Protein AF-A0A9E0N9S5-F1 (afdb_monomer_lite)

pLDDT: mean 80.55, std 23.51, range [36.44, 98.88]

Secondary structure (DSSP, 8-state):
---------------------------------------S-----TTS-S-SS--S-TTPPPPHHHHHHHHHHTT--SSTTHHHHHHHHHHHHHTT-TT-EE-TT-SSS-EETTTT--TTT-TTS-HHHHTSHHHHHHHHHHHTTTTT--TT-HHHHTTTTGGGHHHHHHHHHHHH--

Sequence (178 aa):
MPKPDLRLATLLLLAATAACAAEGDDDDTPWTDDDNLVSDDEVASDAELDGMLSDGKADSALGYQAVAQLAHDAGIPCTGERIALATAVAKAESGFRPRITNTAGNAHGIDRGLWQINSYWHPEVSATCALSASCNARAAARISRQGRRWREWWTWKNNKHVPFMSRARAAQAAVCGG

Radius of gyration: 25.83 Å; chains: 1; bounding box: 69×76×57 Å

Structure (mmCIF, N/CA/C/O backbone):
data_AF-A0A9E0N9S5-F1
#
_entry.id   AF-A0A9E0N9S5-F1
#
loop_
_atom_site.group_PDB
_atom_site.id
_atom_site.type_symbol
_atom_site.label_atom_id
_atom_site.label_alt_id
_atom_site.label_comp_id
_atom_site.label_asym_id
_atom_site.label_entity_id
_atom_site.label_seq_id
_atom_site.pdbx_PDB_ins_code
_atom_site.Cartn_x
_atom_site.Cartn_y
_atom_site.Cartn_z
_atom_site.occupancy
_atom_site.B_iso_or_equiv
_atom_site.auth_seq_id
_atom_site.auth_comp_id
_atom_site.auth_asym_id
_atom_site.auth_atom_id
_atom_site.pdbx_PDB_model_num
ATOM 1 N N . MET A 1 1 ? -32.533 -43.086 41.877 1.00 44.69 1 MET A N 1
ATOM 2 C CA . MET A 1 1 ? -33.052 -41.836 42.481 1.00 44.69 1 MET A CA 1
ATOM 3 C C . MET A 1 1 ? -33.859 -41.070 41.427 1.00 44.69 1 MET A C 1
ATOM 5 O O . MET A 1 1 ? -33.585 -41.278 40.251 1.00 44.69 1 MET A O 1
ATOM 9 N N . PRO A 1 2 ? -34.898 -40.313 41.821 1.00 40.69 2 PRO A N 1
ATOM 10 C CA . PRO A 1 2 ? -36.031 -39.901 40.977 1.00 40.69 2 PRO A CA 1
ATOM 11 C C . PRO A 1 2 ? -35.884 -38.526 40.268 1.00 40.69 2 PRO A C 1
ATOM 13 O O . PRO A 1 2 ? -35.082 -37.711 40.705 1.00 40.69 2 PRO A O 1
ATOM 16 N N . LYS A 1 3 ? -36.689 -38.368 39.188 1.00 40.81 3 LYS A N 1
ATOM 17 C CA . LYS A 1 3 ? -37.308 -37.224 38.423 1.00 40.81 3 LYS A CA 1
ATOM 18 C C . LYS A 1 3 ? -37.149 -35.759 38.922 1.00 40.81 3 LYS A C 1
ATOM 20 O O . LYS A 1 3 ? -36.915 -35.620 40.118 1.00 40.81 3 LYS A O 1
ATOM 25 N N . PRO A 1 4 ? -37.375 -34.667 38.117 1.00 55.31 4 PRO A N 1
ATOM 26 C CA . PRO A 1 4 ? -38.471 -34.420 37.120 1.00 55.31 4 PRO A CA 1
ATOM 27 C C . PRO A 1 4 ? -38.048 -33.744 35.780 1.00 55.31 4 PRO A C 1
ATOM 29 O O . PRO A 1 4 ? -36.944 -33.228 35.670 1.00 55.31 4 PRO A O 1
ATOM 32 N N . ASP A 1 5 ? -38.742 -33.935 34.648 1.00 50.84 5 ASP A N 1
ATOM 33 C CA . ASP A 1 5 ? -40.020 -33.390 34.102 1.00 50.84 5 ASP A CA 1
ATOM 34 C C . ASP A 1 5 ? -39.999 -31.955 33.516 1.00 50.84 5 ASP A C 1
ATOM 36 O O . ASP A 1 5 ? -39.643 -30.989 34.182 1.00 50.84 5 ASP A O 1
ATOM 40 N N . LEU A 1 6 ? -40.467 -31.900 32.253 1.00 48.28 6 LEU A N 1
ATOM 41 C CA . LEU A 1 6 ? -41.203 -30.858 31.509 1.00 48.28 6 LEU A CA 1
ATOM 42 C C . LEU A 1 6 ? -40.959 -29.380 31.849 1.00 48.28 6 LEU A C 1
ATOM 44 O O . LEU A 1 6 ? -41.344 -28.959 32.932 1.00 48.28 6 LEU A O 1
ATOM 48 N N . ARG A 1 7 ? -40.663 -28.561 30.818 1.00 54.53 7 ARG A N 1
ATOM 49 C CA . ARG A 1 7 ? -41.550 -27.440 30.424 1.00 54.53 7 ARG A CA 1
ATOM 50 C C . ARG A 1 7 ? -41.536 -27.157 28.919 1.00 54.53 7 ARG A C 1
ATOM 52 O O . ARG A 1 7 ? -40.514 -26.866 28.311 1.00 54.53 7 ARG A O 1
ATOM 59 N N . LEU A 1 8 ? -42.748 -27.231 28.386 1.00 43.38 8 LEU A N 1
ATOM 60 C CA . LEU A 1 8 ? -43.254 -26.687 27.136 1.00 43.38 8 LEU A CA 1
ATOM 61 C C . LEU A 1 8 ? -43.084 -25.154 27.129 1.00 43.38 8 LEU A C 1
ATOM 63 O O . LEU A 1 8 ? -43.439 -24.506 28.113 1.00 43.38 8 LEU A O 1
ATOM 67 N N . ALA A 1 9 ? -42.619 -24.574 26.025 1.00 50.19 9 ALA A N 1
ATOM 68 C CA . ALA A 1 9 ? -42.804 -23.153 25.734 1.00 50.19 9 ALA A CA 1
ATOM 69 C C . ALA A 1 9 ? -43.236 -23.010 24.272 1.00 50.19 9 ALA A C 1
ATOM 71 O O . ALA A 1 9 ? -42.426 -22.909 23.356 1.00 50.19 9 ALA A O 1
ATOM 72 N N . THR A 1 10 ? -44.549 -23.063 24.076 1.00 43.31 10 THR A N 1
ATOM 73 C CA . THR A 1 10 ? -45.226 -22.570 22.880 1.00 43.31 10 THR A CA 1
ATOM 74 C C . THR A 1 10 ? -45.137 -21.048 22.884 1.00 43.31 10 THR A C 1
ATOM 76 O O . THR A 1 10 ? -45.564 -20.428 23.858 1.00 43.31 10 THR A O 1
ATOM 79 N N . LEU A 1 11 ? -44.673 -20.432 21.797 1.00 47.22 11 LEU A N 1
ATOM 80 C CA . LEU A 1 11 ? -45.095 -19.073 21.472 1.00 47.22 11 LEU A CA 1
ATOM 81 C C . LEU A 1 11 ? -45.351 -18.925 19.974 1.00 47.22 11 LEU A C 1
ATOM 83 O O . LEU A 1 11 ? -44.562 -19.325 19.122 1.00 47.22 11 LEU A O 1
ATOM 87 N N . LEU A 1 12 ? -46.560 -18.429 19.743 1.00 42.12 12 LEU A N 1
ATOM 88 C CA . LEU A 1 12 ? -47.305 -18.268 18.511 1.00 42.12 12 LEU A CA 1
ATOM 89 C C . LEU A 1 12 ? -46.716 -17.188 17.590 1.00 42.12 12 LEU A C 1
ATOM 91 O O . LEU A 1 12 ? -46.244 -16.160 18.062 1.00 42.12 12 LEU A O 1
ATOM 95 N N . LEU A 1 13 ? -46.884 -17.446 16.289 1.00 41.78 13 LEU A N 1
ATOM 96 C CA . LEU A 1 13 ? -47.295 -16.543 15.202 1.00 41.78 13 LEU A CA 1
ATOM 97 C C . LEU A 1 13 ? -47.002 -15.034 15.323 1.00 41.78 13 LEU A C 1
ATOM 99 O O . LEU A 1 13 ? -47.598 -14.352 16.148 1.00 41.78 13 LEU A O 1
ATOM 103 N N . LEU A 1 14 ? -46.383 -14.488 14.271 1.00 46.38 14 LEU A N 1
ATOM 104 C CA . LEU A 1 14 ? -47.044 -13.436 13.492 1.00 46.38 14 LEU A CA 1
ATOM 105 C C . LEU A 1 14 ? -46.703 -13.557 12.003 1.00 46.38 14 LEU A C 1
ATOM 107 O O . LEU A 1 14 ? -45.551 -13.714 11.608 1.00 46.38 14 LEU A O 1
ATOM 111 N N . ALA A 1 15 ? -47.773 -13.568 11.211 1.00 51.69 15 ALA A N 1
ATOM 112 C CA . ALA A 1 15 ? -47.793 -13.706 9.769 1.00 51.69 15 ALA A CA 1
ATOM 113 C C . ALA A 1 15 ? -47.479 -12.378 9.066 1.00 51.69 15 ALA A C 1
ATOM 115 O O . ALA A 1 15 ? -47.666 -11.296 9.618 1.00 51.69 15 ALA A O 1
ATOM 116 N N . ALA A 1 16 ? -47.027 -12.514 7.823 1.00 49.16 16 ALA A N 1
ATOM 117 C CA . ALA A 1 16 ? -46.742 -11.447 6.882 1.00 49.16 16 ALA A CA 1
ATOM 118 C C . ALA A 1 16 ? -47.982 -10.619 6.507 1.00 49.16 16 ALA A C 1
ATOM 120 O O . ALA A 1 16 ? -49.074 -11.160 6.336 1.00 49.16 16 ALA A O 1
ATOM 121 N N . THR A 1 17 ? -47.759 -9.336 6.229 1.00 56.97 17 THR A N 1
ATOM 122 C CA . THR A 1 17 ? -48.614 -8.534 5.349 1.00 56.97 17 THR A CA 1
ATOM 123 C C . THR A 1 17 ? -47.743 -7.826 4.319 1.00 56.97 17 THR A C 1
ATOM 125 O O . THR A 1 17 ? -46.884 -7.020 4.669 1.00 56.97 17 THR A O 1
ATOM 128 N N . ALA A 1 18 ? -47.976 -8.153 3.051 1.00 53.16 18 ALA A N 1
ATOM 129 C CA . ALA A 1 18 ? -47.578 -7.369 1.892 1.00 53.16 18 ALA A CA 1
ATOM 130 C C . ALA A 1 1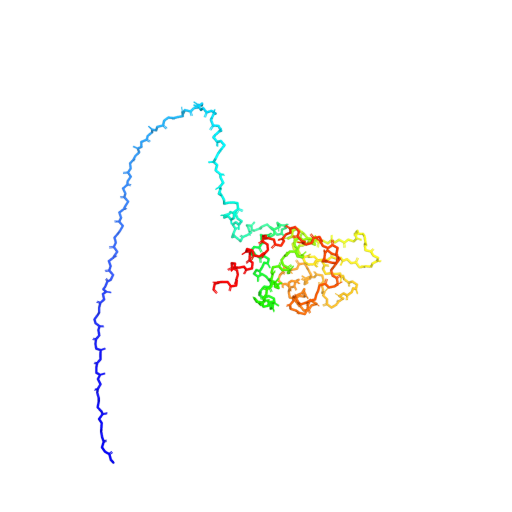8 ? -48.698 -6.374 1.561 1.00 53.16 18 ALA A C 1
ATOM 132 O O . ALA A 1 18 ? -49.863 -6.754 1.653 1.00 53.16 18 ALA A O 1
ATOM 133 N N . ALA A 1 19 ? -48.357 -5.162 1.122 1.00 51.06 19 ALA A N 1
ATOM 134 C CA . ALA A 1 19 ? -49.130 -4.410 0.132 1.00 51.06 19 ALA A CA 1
ATOM 135 C C . ALA A 1 19 ? -48.352 -3.166 -0.314 1.00 51.06 19 ALA A C 1
ATOM 137 O O . ALA A 1 19 ? -47.864 -2.389 0.503 1.00 51.06 19 ALA A O 1
ATOM 138 N N . CYS A 1 20 ? -48.254 -3.019 -1.630 1.00 41.34 20 CYS A N 1
ATOM 139 C CA . CYS A 1 20 ? -47.811 -1.837 -2.349 1.00 41.34 20 CYS A CA 1
ATOM 140 C C . CYS A 1 20 ? -48.853 -0.713 -2.255 1.00 41.34 20 CYS A C 1
ATOM 142 O O . CYS A 1 20 ? -50.050 -0.994 -2.273 1.00 41.34 20 CYS A O 1
ATOM 144 N N . ALA A 1 21 ? -48.400 0.537 -2.313 1.00 51.09 21 ALA A N 1
ATOM 145 C CA . ALA A 1 21 ? -49.157 1.627 -2.915 1.00 51.09 21 ALA A CA 1
ATOM 146 C C . ALA A 1 21 ? -48.165 2.608 -3.548 1.00 51.09 21 ALA A C 1
ATOM 148 O O . ALA A 1 21 ? -47.299 3.158 -2.874 1.00 51.09 21 ALA A O 1
ATOM 149 N N . ALA A 1 22 ? -48.265 2.724 -4.869 1.00 50.50 22 ALA A N 1
ATOM 150 C CA . ALA A 1 22 ? -47.775 3.849 -5.635 1.00 50.50 22 ALA A CA 1
ATOM 151 C C . ALA A 1 22 ? -48.935 4.842 -5.743 1.00 50.50 22 ALA A C 1
ATOM 153 O O . ALA A 1 22 ? -50.061 4.429 -6.023 1.00 50.50 22 ALA A O 1
ATOM 154 N N . GLU A 1 23 ? -48.644 6.120 -5.565 1.00 60.22 23 GLU A N 1
ATOM 155 C CA . GLU A 1 23 ? -49.498 7.221 -5.984 1.00 60.22 23 GLU A CA 1
ATOM 156 C C . GLU A 1 23 ? -48.603 8.236 -6.696 1.00 60.22 23 GLU A C 1
ATOM 158 O O . GLU A 1 23 ? -47.540 8.607 -6.195 1.00 60.22 23 GLU A O 1
ATOM 163 N N . GLY A 1 24 ? -48.974 8.540 -7.938 1.00 45.34 24 GLY A N 1
ATOM 164 C CA . GLY A 1 24 ? -48.424 9.656 -8.690 1.00 45.34 24 GLY A CA 1
ATOM 165 C C . GLY A 1 24 ? -49.143 10.942 -8.304 1.00 45.34 24 GLY A C 1
ATOM 166 O O . GLY A 1 24 ? -50.163 10.907 -7.626 1.00 45.34 24 GLY A O 1
ATOM 167 N N . ASP A 1 25 ? -48.587 12.071 -8.708 1.00 46.50 25 ASP A N 1
ATOM 168 C CA . ASP A 1 25 ? -49.174 12.928 -9.738 1.00 46.50 25 ASP A CA 1
ATOM 169 C C . ASP A 1 25 ? -48.333 14.206 -9.845 1.00 46.50 25 ASP A C 1
ATOM 171 O O . ASP A 1 25 ? -47.705 14.667 -8.889 1.00 46.50 25 ASP A O 1
ATOM 175 N N . ASP A 1 26 ? -48.268 14.680 -11.079 1.00 52.41 26 ASP A N 1
ATOM 176 C CA . ASP A 1 26 ? -47.445 15.751 -11.617 1.00 52.41 26 ASP A CA 1
ATOM 177 C C . ASP A 1 26 ? -47.709 17.126 -10.975 1.00 52.41 26 ASP A C 1
ATOM 179 O O . ASP A 1 26 ? -48.861 17.508 -10.782 1.00 52.41 26 ASP A O 1
ATOM 183 N N . ASP A 1 27 ? -46.654 17.923 -10.754 1.00 49.22 27 ASP A N 1
ATOM 184 C CA . ASP A 1 27 ? -46.788 19.386 -10.710 1.00 49.22 27 ASP A CA 1
ATOM 185 C C . ASP A 1 27 ? -45.517 20.073 -11.254 1.00 49.22 27 ASP A C 1
ATOM 187 O O . ASP A 1 27 ? -44.448 20.090 -10.635 1.00 49.22 27 ASP A O 1
ATOM 191 N N . ASP A 1 28 ? -45.653 20.589 -12.478 1.00 52.19 28 ASP A N 1
ATOM 192 C CA . ASP A 1 28 ? -44.747 21.513 -13.155 1.00 52.19 28 ASP A CA 1
ATOM 193 C C . ASP A 1 28 ? -44.529 22.770 -12.303 1.00 52.19 28 ASP A C 1
ATOM 195 O O . ASP A 1 28 ? -45.441 23.580 -12.133 1.00 52.19 28 ASP A O 1
ATOM 199 N N . THR A 1 29 ? -43.294 23.027 -11.864 1.00 50.12 29 THR A N 1
ATOM 200 C CA . THR A 1 29 ? -42.915 24.372 -11.407 1.00 50.12 29 THR A CA 1
ATOM 201 C C . THR A 1 29 ? -41.562 24.830 -11.957 1.00 50.12 29 THR A C 1
ATOM 203 O O . THR A 1 29 ? -40.693 24.013 -12.264 1.00 50.12 29 THR A O 1
ATOM 206 N N . PRO A 1 30 ? -41.419 26.148 -12.195 1.00 47.28 30 PRO A N 1
ATOM 207 C CA . PRO A 1 30 ? -40.676 26.686 -13.328 1.00 47.28 30 PRO A CA 1
ATOM 208 C C . PRO A 1 30 ? -39.214 26.982 -13.004 1.00 47.28 30 PRO A C 1
ATOM 210 O O . PRO A 1 30 ? -38.862 27.293 -11.870 1.00 47.28 30 PRO A O 1
ATOM 213 N N . TRP A 1 31 ? -38.391 26.997 -14.053 1.00 45.25 31 TRP A N 1
ATOM 214 C CA . TRP A 1 31 ? -37.053 27.579 -14.041 1.00 45.25 31 TRP A CA 1
ATOM 215 C C . TRP A 1 31 ? -37.094 29.020 -13.522 1.00 45.25 31 TRP A C 1
ATOM 217 O O . TRP A 1 31 ? -37.597 29.918 -14.199 1.00 45.25 31 TRP A O 1
ATOM 227 N N . THR A 1 32 ? -36.532 29.235 -12.337 1.00 46.97 32 THR A N 1
ATOM 228 C CA . THR A 1 32 ? -36.044 30.542 -11.902 1.00 46.97 32 THR A CA 1
ATOM 229 C C . THR A 1 32 ? -34.524 30.488 -11.905 1.00 46.97 32 THR A C 1
ATOM 231 O O . THR A 1 32 ? -33.913 29.878 -11.026 1.00 46.97 32 THR A O 1
ATOM 234 N N . ASP A 1 33 ? -33.933 31.095 -12.930 1.00 49.69 33 ASP A N 1
ATOM 235 C CA . ASP A 1 33 ? -32.607 31.690 -12.817 1.00 49.69 33 ASP A CA 1
ATOM 236 C C . ASP A 1 33 ? -32.666 32.858 -11.812 1.00 49.69 33 ASP A C 1
ATOM 238 O O . ASP A 1 33 ? -33.723 33.467 -11.635 1.00 49.69 33 ASP A O 1
ATOM 242 N N . ASP A 1 34 ? -31.510 33.154 -11.212 1.00 47.78 34 ASP A N 1
ATOM 243 C CA . ASP A 1 34 ? -31.221 34.230 -10.250 1.00 47.78 34 ASP A CA 1
ATOM 244 C C . ASP A 1 34 ? -31.689 33.998 -8.798 1.00 47.78 34 ASP A C 1
ATOM 246 O O . ASP A 1 34 ? -32.832 34.220 -8.421 1.00 47.78 34 ASP A O 1
ATOM 250 N N . ASP A 1 35 ? -30.756 33.602 -7.925 1.00 45.31 35 ASP A N 1
ATOM 251 C CA . ASP A 1 35 ? -30.020 34.626 -7.177 1.00 45.31 35 ASP A CA 1
ATOM 252 C C . ASP A 1 35 ? -28.842 34.038 -6.382 1.00 45.31 35 ASP A C 1
ATOM 254 O O . ASP A 1 35 ? -28.945 33.152 -5.533 1.00 45.31 35 ASP A O 1
ATOM 258 N N . ASN A 1 36 ? -27.681 34.599 -6.689 1.00 53.06 36 ASN A N 1
ATOM 259 C CA . ASN A 1 36 ? -26.410 34.450 -6.010 1.00 53.06 36 ASN A CA 1
ATOM 260 C C . ASN A 1 36 ? -26.498 35.023 -4.583 1.00 53.06 36 ASN A C 1
ATOM 262 O O . ASN A 1 36 ? -26.343 36.227 -4.382 1.00 53.06 36 ASN A O 1
ATOM 266 N N . LEU A 1 37 ? -26.702 34.159 -3.588 1.00 41.84 37 LEU A N 1
ATOM 267 C CA . LEU A 1 37 ? -26.466 34.462 -2.175 1.00 41.84 37 LEU A CA 1
ATOM 268 C C . LEU A 1 37 ? -25.607 33.355 -1.559 1.00 41.84 37 LEU A C 1
ATOM 270 O O . LEU A 1 37 ? -26.102 32.397 -0.965 1.00 41.84 37 LEU A O 1
ATOM 274 N N . VAL A 1 38 ? -24.289 33.502 -1.709 1.00 43.59 38 VAL A N 1
ATOM 275 C CA . VAL A 1 38 ? -23.310 32.752 -0.917 1.00 43.59 38 VAL A CA 1
ATOM 276 C C . VAL A 1 38 ? -23.457 33.212 0.529 1.00 43.59 38 VAL A C 1
ATOM 278 O O . VAL A 1 38 ? -22.992 34.281 0.916 1.00 43.59 38 VAL A O 1
ATOM 281 N N . SER A 1 39 ? -24.178 32.409 1.302 1.00 40.38 39 SER A N 1
ATOM 282 C CA . SER A 1 39 ? -24.211 32.496 2.754 1.00 40.38 39 SER A CA 1
ATOM 283 C C . SER A 1 39 ? -22.992 31.729 3.257 1.00 40.38 39 SER A C 1
ATOM 285 O O . SER A 1 39 ? -22.936 30.507 3.130 1.00 40.38 39 SER A O 1
ATOM 287 N N . ASP A 1 40 ? -21.991 32.452 3.752 1.00 50.03 40 ASP A N 1
ATOM 288 C CA . ASP A 1 40 ? -20.820 31.891 4.428 1.00 50.03 40 ASP A CA 1
ATOM 289 C C . ASP A 1 40 ? -21.248 31.256 5.758 1.00 50.03 40 ASP A C 1
ATOM 291 O O . ASP A 1 40 ? -21.077 31.877 6.794 1.00 50.03 40 ASP A O 1
ATOM 295 N N . ASP A 1 41 ? -21.847 30.064 5.739 1.00 47.50 41 ASP A N 1
ATOM 296 C CA . ASP A 1 41 ? -22.062 29.233 6.932 1.00 47.50 41 ASP A CA 1
ATOM 297 C C . ASP A 1 41 ? -22.632 27.860 6.533 1.00 47.50 41 ASP A C 1
ATOM 299 O O . ASP A 1 41 ? -23.812 27.616 6.729 1.00 47.50 41 ASP A O 1
ATOM 303 N N . GLU A 1 42 ? -21.809 26.941 6.006 1.00 48.34 42 GLU A N 1
ATOM 304 C CA . GLU A 1 42 ? -22.006 25.493 6.221 1.00 48.34 42 GLU A CA 1
ATOM 305 C C . GLU A 1 42 ? -20.661 24.762 6.346 1.00 48.34 42 GLU A C 1
ATOM 307 O O . GLU A 1 42 ? -20.003 24.335 5.399 1.00 48.34 42 GLU A O 1
ATOM 312 N N . VAL A 1 43 ? -20.257 24.616 7.604 1.00 47.22 43 VAL A N 1
ATOM 313 C CA . VAL A 1 43 ? -19.341 23.595 8.100 1.00 47.22 43 VAL A CA 1
ATOM 314 C C . VAL A 1 43 ? -20.125 22.292 8.267 1.00 47.22 43 VAL A C 1
ATOM 316 O O . VAL A 1 43 ? -20.754 22.108 9.303 1.00 47.22 43 VAL A O 1
ATOM 319 N N . ALA A 1 44 ? -20.055 21.367 7.304 1.00 44.41 44 ALA A N 1
ATOM 320 C CA . ALA A 1 44 ? -20.288 19.938 7.556 1.00 44.41 44 ALA A CA 1
ATOM 321 C C . ALA A 1 44 ? -19.889 19.020 6.380 1.00 44.41 44 ALA A C 1
ATOM 323 O O . ALA A 1 44 ? -20.448 19.079 5.294 1.00 44.41 44 ALA A O 1
ATOM 324 N N . SER A 1 45 ? -19.039 18.036 6.703 1.00 47.97 45 SER A N 1
ATOM 325 C CA . SER A 1 45 ? -19.044 16.664 6.156 1.00 47.97 45 SER A CA 1
ATOM 326 C C . SER A 1 45 ? -18.413 16.345 4.785 1.00 47.97 45 SER A C 1
ATOM 328 O O . SER A 1 45 ? -18.977 15.612 3.983 1.00 47.97 45 SER A O 1
ATOM 330 N N . ASP A 1 46 ? -17.127 16.658 4.600 1.00 36.44 46 ASP A N 1
ATOM 331 C CA . ASP A 1 46 ? -16.295 16.068 3.520 1.00 36.44 46 ASP A CA 1
ATOM 332 C C . ASP A 1 46 ? -15.933 14.570 3.735 1.00 36.44 46 ASP A C 1
ATOM 334 O O . ASP A 1 46 ? -14.878 14.094 3.301 1.00 36.44 46 ASP A O 1
ATOM 338 N N . ALA A 1 47 ? -16.759 13.806 4.456 1.00 47.03 47 ALA A N 1
ATOM 339 C CA . ALA A 1 47 ? -16.467 12.421 4.835 1.00 47.03 47 ALA A CA 1
ATOM 340 C C . ALA A 1 47 ? -17.367 11.370 4.169 1.00 47.03 47 ALA A C 1
ATOM 342 O O . ALA A 1 47 ? -17.084 10.186 4.334 1.00 47.03 47 ALA A O 1
ATOM 343 N N . GLU A 1 48 ? -18.401 11.757 3.414 1.00 52.84 48 GLU A N 1
ATOM 344 C CA . GLU A 1 48 ? -19.453 10.801 3.033 1.00 52.84 48 GLU A CA 1
ATOM 345 C C . GLU A 1 48 ? -19.698 10.582 1.532 1.00 52.84 48 GLU A C 1
ATOM 347 O O . GLU A 1 48 ? -20.769 10.127 1.153 1.00 52.84 48 GLU A O 1
ATOM 352 N N . LEU A 1 49 ? -18.711 10.812 0.655 1.00 45.50 49 LEU A N 1
ATOM 353 C CA . LEU A 1 49 ? -18.852 10.481 -0.778 1.00 45.50 49 LEU A CA 1
ATOM 354 C C . LEU A 1 49 ? -17.586 9.888 -1.438 1.00 45.50 49 LEU A C 1
ATOM 356 O O . LEU A 1 49 ? -17.333 10.137 -2.612 1.00 45.50 49 LEU A O 1
ATOM 360 N N . ASP A 1 50 ? -16.790 9.060 -0.744 1.00 48.41 50 ASP A N 1
ATOM 361 C CA . ASP A 1 50 ? -15.838 8.152 -1.434 1.00 48.41 50 ASP A CA 1
ATOM 362 C C . ASP A 1 50 ? -16.521 6.791 -1.632 1.00 48.41 50 ASP A C 1
ATOM 364 O O . ASP A 1 50 ? -16.226 5.794 -0.967 1.00 48.41 50 ASP A O 1
ATOM 368 N N . GLY A 1 51 ? -17.539 6.823 -2.499 1.00 45.75 51 GLY A N 1
ATOM 369 C CA . GLY A 1 51 ? -18.420 5.720 -2.849 1.00 45.75 51 GLY A CA 1
ATOM 370 C C . GLY A 1 51 ? -17.659 4.444 -3.197 1.00 45.75 51 GLY A C 1
ATOM 371 O O . GLY A 1 51 ? -16.941 4.349 -4.188 1.00 45.75 51 GLY A O 1
ATOM 372 N N . MET A 1 52 ? -17.826 3.464 -2.315 1.00 49.25 52 MET A N 1
ATOM 373 C CA . MET A 1 52 ? -18.166 2.076 -2.616 1.00 49.25 52 MET A CA 1
ATOM 374 C C . MET A 1 52 ? -17.804 1.600 -4.036 1.00 49.25 52 MET A C 1
ATOM 376 O O . MET A 1 52 ? -18.555 1.770 -4.985 1.00 49.25 52 MET A O 1
ATOM 380 N N . LEU A 1 53 ? -16.684 0.871 -4.103 1.00 56.50 53 LEU A N 1
ATOM 381 C CA . LEU A 1 53 ? -16.391 -0.148 -5.118 1.00 56.50 53 LEU A CA 1
ATOM 382 C C . LEU A 1 53 ? -16.232 0.366 -6.561 1.00 56.50 53 LEU A C 1
ATOM 384 O O . LEU A 1 53 ? -17.026 0.033 -7.425 1.00 56.50 53 LEU A O 1
ATOM 388 N N . SER A 1 54 ? -15.128 1.086 -6.810 1.00 50.28 54 SER A N 1
ATOM 389 C CA . SER A 1 54 ? -14.466 1.296 -8.116 1.00 50.28 54 SER A CA 1
ATOM 390 C C . SER A 1 54 ? -15.179 0.667 -9.329 1.00 50.28 54 SER A C 1
ATOM 392 O O . SER A 1 54 ? -15.039 -0.529 -9.598 1.00 50.28 54 SER A O 1
ATOM 394 N N . ASP A 1 55 ? -15.867 1.516 -10.094 1.00 41.38 55 ASP A N 1
ATOM 395 C CA . ASP A 1 55 ? -16.528 1.192 -11.358 1.00 41.38 55 ASP A CA 1
ATOM 396 C C . ASP A 1 55 ? -15.526 0.707 -12.409 1.00 41.38 55 ASP A C 1
ATOM 398 O O . ASP A 1 55 ? -14.968 1.503 -13.161 1.00 41.38 55 ASP A O 1
ATOM 402 N N . GLY A 1 56 ? -15.262 -0.600 -12.449 1.00 44.91 5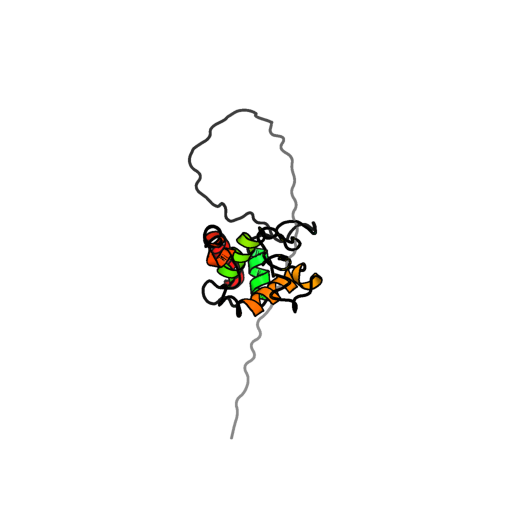6 GLY A N 1
ATOM 403 C CA . GLY A 1 56 ? -14.911 -1.371 -13.651 1.00 44.91 56 GLY A CA 1
ATOM 404 C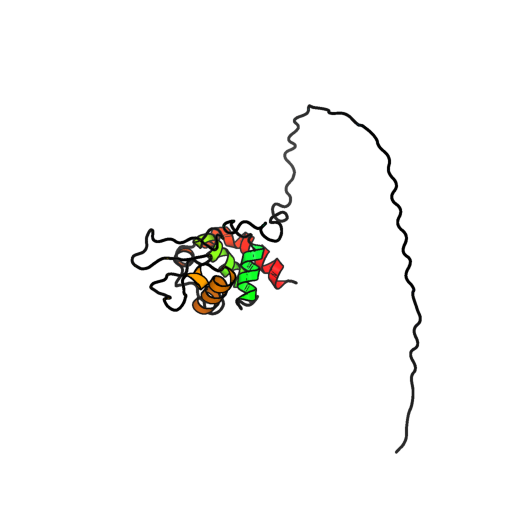 C . GLY A 1 56 ? -13.718 -0.933 -14.517 1.00 44.91 56 GLY A C 1
ATOM 405 O O . GLY A 1 56 ? -13.443 -1.584 -15.524 1.00 44.91 56 GLY A O 1
ATOM 406 N N . LYS A 1 57 ? -12.974 0.120 -14.169 1.00 41.09 57 LYS A N 1
ATOM 407 C CA . LYS A 1 57 ? -11.844 0.617 -14.946 1.00 41.09 57 LYS A CA 1
ATOM 408 C C . LYS A 1 57 ? -10.564 0.088 -14.325 1.00 41.09 57 LYS A C 1
ATOM 410 O O . LYS A 1 57 ? -10.166 0.485 -13.234 1.00 41.09 57 LYS A O 1
ATOM 415 N N . ALA A 1 58 ? -9.920 -0.835 -15.034 1.00 49.34 58 ALA A N 1
ATOM 416 C CA . ALA A 1 58 ? -8.767 -1.609 -14.573 1.00 49.34 58 ALA A CA 1
ATOM 417 C C . ALA A 1 58 ? -7.497 -0.783 -14.237 1.00 49.34 58 ALA A C 1
ATOM 419 O O . ALA A 1 58 ? -6.425 -1.362 -14.051 1.00 49.34 58 ALA A O 1
ATOM 420 N N . ASP A 1 59 ? -7.576 0.547 -14.174 1.00 58.91 59 ASP A N 1
ATOM 421 C CA . ASP A 1 59 ? -6.479 1.477 -13.901 1.00 58.91 59 ASP A CA 1
ATOM 422 C C . ASP A 1 59 ? -6.833 2.664 -12.976 1.00 58.91 59 ASP A C 1
ATOM 424 O O . ASP A 1 59 ? -5.940 3.465 -12.669 1.00 58.91 59 ASP A O 1
ATOM 428 N N . SER A 1 60 ? -8.076 2.766 -12.489 1.00 76.88 60 SER A N 1
ATOM 429 C CA . SER A 1 60 ? -8.482 3.835 -11.568 1.00 76.88 60 SER A CA 1
ATOM 430 C C . SER A 1 60 ? -7.838 3.684 -10.188 1.00 76.88 60 SER A C 1
ATOM 432 O O . SER A 1 60 ? -7.535 2.580 -9.723 1.00 76.88 60 SER A O 1
ATOM 434 N N . ALA A 1 61 ? -7.602 4.819 -9.527 1.00 87.12 61 ALA A N 1
ATOM 435 C CA . ALA A 1 61 ? -7.179 4.824 -8.134 1.00 87.12 61 ALA A CA 1
ATOM 436 C C . ALA A 1 61 ? -8.306 4.272 -7.247 1.00 87.12 61 ALA A C 1
ATOM 438 O O . ALA A 1 61 ? -9.470 4.610 -7.442 1.00 87.12 61 ALA A O 1
ATOM 439 N N . LEU A 1 62 ? -7.951 3.430 -6.279 1.00 94.69 62 LEU A N 1
ATOM 440 C CA . LEU A 1 62 ? -8.883 2.947 -5.261 1.00 94.69 62 LEU A CA 1
ATOM 441 C C . LEU A 1 62 ? -9.166 4.044 -4.219 1.00 94.69 62 LEU A C 1
ATOM 443 O O . LEU A 1 62 ? -8.341 4.937 -4.022 1.00 94.69 62 LEU A O 1
ATOM 447 N N . GLY A 1 63 ? -10.298 3.938 -3.520 1.00 96.31 63 GLY A N 1
ATOM 448 C CA . GLY A 1 63 ? -10.635 4.783 -2.368 1.00 96.31 63 GLY A CA 1
ATOM 449 C C . GLY A 1 63 ? -9.932 4.354 -1.073 1.00 96.31 63 GLY A C 1
ATOM 450 O O . GLY A 1 63 ? -9.382 3.249 -0.975 1.00 96.31 63 GLY A O 1
ATOM 451 N N . TYR A 1 64 ? -9.966 5.209 -0.045 1.00 98.12 64 TYR A N 1
ATOM 452 C CA . TYR A 1 64 ? -9.300 4.933 1.242 1.00 98.12 64 TYR A CA 1
ATOM 453 C C . TYR A 1 64 ? -9.834 3.666 1.925 1.00 98.12 64 TYR A C 1
ATOM 455 O O . TYR A 1 64 ? -9.044 2.837 2.383 1.00 98.12 64 TYR A O 1
ATOM 463 N N . GLN A 1 65 ? -11.158 3.494 1.972 1.00 97.62 65 GLN A N 1
ATOM 464 C CA . GLN A 1 65 ? -11.794 2.337 2.608 1.00 97.62 65 GLN A CA 1
ATOM 465 C C . GLN A 1 65 ? -11.462 1.029 1.881 1.00 97.62 65 GLN A C 1
ATOM 467 O O . GLN A 1 65 ? -11.142 0.036 2.526 1.00 97.62 65 GLN A O 1
ATOM 472 N N . ALA A 1 66 ? -11.439 1.038 0.544 1.00 97.69 66 ALA A N 1
ATOM 473 C CA . ALA A 1 66 ? -11.076 -0.137 -0.248 1.00 97.69 66 ALA A CA 1
ATOM 474 C C . ALA A 1 66 ? -9.632 -0.595 0.028 1.00 97.69 66 ALA A C 1
ATOM 476 O O . ALA A 1 66 ? -9.365 -1.789 0.159 1.00 97.69 66 ALA A O 1
ATOM 477 N N . VAL A 1 67 ? -8.690 0.343 0.166 1.00 98.62 67 VAL A N 1
ATOM 478 C CA . VAL A 1 67 ? -7.294 0.008 0.494 1.00 98.62 67 VAL A CA 1
ATOM 479 C C . VAL A 1 67 ? -7.139 -0.438 1.949 1.00 98.62 67 VAL A C 1
ATOM 481 O O . VAL A 1 67 ? -6.375 -1.369 2.215 1.00 98.62 67 VAL A O 1
ATOM 484 N N . ALA A 1 68 ? -7.888 0.160 2.878 1.00 98.62 68 ALA A N 1
ATOM 485 C CA . ALA A 1 68 ? -7.939 -0.297 4.264 1.00 98.62 68 ALA A CA 1
ATOM 486 C C . ALA A 1 68 ? -8.484 -1.733 4.368 1.00 98.62 68 ALA A C 1
ATOM 488 O O . ALA A 1 68 ? -7.899 -2.552 5.079 1.00 98.62 68 ALA A O 1
ATOM 489 N N . GLN A 1 69 ? -9.524 -2.068 3.596 1.00 98.56 69 GLN A N 1
ATOM 490 C CA . GLN A 1 69 ? -10.064 -3.425 3.520 1.00 98.56 69 GLN A CA 1
ATOM 491 C C . GLN A 1 69 ? -9.033 -4.406 2.952 1.00 98.56 69 GLN A C 1
ATOM 493 O O . GLN A 1 69 ? -8.780 -5.442 3.554 1.00 98.56 69 GLN A O 1
ATOM 498 N N . LEU A 1 70 ? -8.337 -4.050 1.864 1.00 98.62 70 LEU A N 1
ATOM 499 C CA . LEU A 1 70 ? -7.257 -4.880 1.314 1.00 98.62 70 LEU A CA 1
ATOM 500 C C . LEU A 1 70 ? -6.138 -5.142 2.332 1.00 98.62 70 LEU A C 1
ATOM 502 O O . LEU A 1 70 ? -5.593 -6.244 2.382 1.00 98.62 70 LEU A O 1
ATOM 506 N N . ALA A 1 71 ? -5.778 -4.138 3.137 1.00 98.69 71 ALA A N 1
ATOM 507 C CA . ALA A 1 71 ? -4.801 -4.290 4.209 1.00 98.69 71 ALA A CA 1
ATOM 508 C C . ALA A 1 71 ? -5.308 -5.233 5.315 1.00 98.69 71 ALA A C 1
ATOM 510 O O . ALA A 1 71 ? -4.541 -6.068 5.805 1.00 98.69 71 ALA A O 1
ATOM 511 N N . HIS A 1 72 ? -6.588 -5.128 5.679 1.00 98.69 72 HIS A N 1
ATOM 512 C CA . HIS A 1 72 ? -7.221 -6.015 6.648 1.00 98.69 72 HIS A CA 1
ATOM 513 C C . HIS A 1 72 ? -7.274 -7.466 6.145 1.00 98.69 72 HIS A C 1
ATOM 515 O O . HIS A 1 72 ? -6.759 -8.356 6.828 1.00 98.69 72 HIS A O 1
ATOM 521 N N . ASP A 1 73 ? -7.779 -7.692 4.930 1.00 98.50 73 ASP A N 1
ATOM 522 C CA . ASP A 1 73 ? -7.877 -9.007 4.279 1.00 98.50 73 ASP A CA 1
ATOM 523 C C . ASP A 1 73 ? -6.498 -9.656 4.078 1.00 98.50 73 ASP A C 1
ATOM 525 O O . ASP A 1 73 ? -6.346 -10.878 4.079 1.00 98.50 73 ASP A O 1
ATOM 529 N N . ALA A 1 74 ? -5.454 -8.836 3.925 1.00 98.62 74 ALA A N 1
ATOM 530 C CA . ALA A 1 74 ? -4.065 -9.279 3.857 1.00 98.62 74 ALA A CA 1
ATOM 531 C C . ALA A 1 74 ? -3.475 -9.710 5.215 1.00 98.62 74 ALA A C 1
ATOM 533 O O . ALA A 1 74 ? -2.329 -10.169 5.265 1.00 98.62 74 ALA A O 1
ATOM 534 N N . GLY A 1 75 ? -4.230 -9.575 6.308 1.00 98.44 75 GLY A N 1
ATOM 535 C CA . GLY A 1 75 ? -3.853 -10.015 7.649 1.00 98.44 75 GLY A CA 1
ATOM 536 C C . GLY A 1 75 ? -3.192 -8.943 8.517 1.00 98.44 75 GLY A C 1
ATOM 537 O O . GLY A 1 75 ? -2.543 -9.283 9.510 1.00 98.44 75 GLY A O 1
ATOM 538 N N . ILE A 1 76 ? -3.313 -7.653 8.178 1.00 98.69 76 ILE A N 1
ATOM 539 C CA . ILE A 1 76 ? -2.944 -6.579 9.109 1.00 98.69 76 ILE A CA 1
ATOM 540 C C . ILE A 1 76 ? -4.071 -6.448 10.149 1.00 98.69 76 ILE A C 1
ATOM 542 O O . ILE A 1 76 ? -5.216 -6.223 9.769 1.00 98.69 76 ILE A O 1
ATOM 546 N N . PRO A 1 77 ? -3.790 -6.600 11.458 1.00 98.19 77 PRO A N 1
ATOM 547 C CA . PRO A 1 77 ? -4.838 -6.582 12.472 1.00 98.19 77 PRO A CA 1
ATOM 548 C C . PRO A 1 77 ? -5.284 -5.154 12.796 1.00 98.19 77 PRO A C 1
ATOM 550 O O . PRO A 1 77 ? -4.478 -4.222 12.755 1.00 98.19 77 PRO A O 1
ATOM 553 N N . CYS A 1 78 ? -6.520 -5.018 13.274 1.00 97.88 78 CYS A N 1
ATOM 554 C CA . CYS A 1 78 ? -7.119 -3.776 13.780 1.00 97.88 78 CYS A CA 1
ATOM 555 C C . CYS A 1 78 ? -6.481 -3.215 15.071 1.00 97.88 78 CYS A C 1
ATOM 557 O O . CYS A 1 78 ? -7.004 -2.293 15.688 1.00 97.88 78 CYS A O 1
ATOM 559 N N . THR A 1 79 ? -5.349 -3.761 15.523 1.00 96.75 79 THR A N 1
ATOM 560 C CA . THR A 1 79 ? -4.661 -3.296 16.733 1.00 96.75 79 THR A CA 1
ATOM 561 C C . THR A 1 79 ? -3.903 -1.996 16.478 1.00 96.75 79 THR A C 1
ATOM 563 O O . THR A 1 79 ? -2.967 -1.969 15.673 1.00 96.75 79 THR A O 1
ATOM 566 N N . GLY A 1 80 ? -4.216 -0.949 17.245 1.00 96.94 80 GLY A N 1
ATOM 567 C CA . GLY A 1 80 ? -3.586 0.365 17.091 1.00 96.94 80 GLY A CA 1
ATOM 568 C C . GLY A 1 80 ? -3.863 0.954 15.707 1.00 96.94 80 GLY A C 1
ATOM 569 O O . GLY A 1 80 ? -4.900 0.680 15.124 1.00 96.94 80 GLY A O 1
ATOM 570 N N . GLU A 1 81 ? -2.934 1.727 15.146 1.00 97.75 81 GLU A N 1
ATOM 571 C CA . GLU A 1 81 ? -3.112 2.396 13.841 1.00 97.75 81 GLU A CA 1
ATOM 572 C C . GLU A 1 81 ? -2.539 1.598 12.655 1.00 97.75 81 GLU A C 1
ATOM 574 O O . GLU A 1 81 ? -2.066 2.179 11.681 1.00 97.75 81 GLU A O 1
ATOM 579 N N . ARG A 1 82 ? -2.478 0.262 12.730 1.00 98.56 82 ARG A N 1
ATOM 580 C CA . ARG A 1 82 ? -1.728 -0.535 11.739 1.00 98.56 82 ARG A CA 1
ATOM 581 C C . ARG A 1 82 ? -2.328 -0.498 10.336 1.00 98.56 82 ARG A C 1
ATOM 583 O O . ARG A 1 82 ? -1.571 -0.375 9.372 1.00 98.56 82 ARG A O 1
ATOM 590 N N . ILE A 1 83 ? -3.649 -0.598 10.212 1.00 98.75 83 ILE A N 1
ATOM 591 C CA . ILE A 1 83 ? -4.337 -0.506 8.916 1.00 98.75 83 ILE A CA 1
ATOM 592 C C . ILE A 1 83 ? -4.283 0.936 8.404 1.00 98.75 83 ILE A C 1
ATOM 594 O O . ILE A 1 83 ? -4.005 1.152 7.226 1.00 98.75 83 ILE A O 1
ATOM 598 N N . ALA A 1 84 ? -4.450 1.927 9.283 1.00 98.75 84 ALA A N 1
ATOM 599 C CA . ALA A 1 84 ? -4.326 3.338 8.935 1.00 98.75 84 ALA A CA 1
ATOM 600 C C . ALA A 1 84 ? -2.923 3.653 8.391 1.00 98.75 84 ALA A C 1
ATOM 602 O O . ALA A 1 84 ? -2.786 4.253 7.327 1.00 98.75 84 ALA A O 1
ATOM 603 N N . LEU A 1 85 ? -1.869 3.174 9.056 1.00 98.81 85 LEU A N 1
ATOM 604 C CA . LEU A 1 85 ? -0.495 3.356 8.598 1.00 98.81 85 LEU A CA 1
ATOM 605 C C . LEU A 1 85 ? -0.250 2.666 7.250 1.00 98.81 85 LEU A C 1
ATOM 607 O O . LEU A 1 85 ? 0.320 3.281 6.351 1.00 98.81 85 LEU A O 1
ATOM 611 N N . ALA A 1 86 ? -0.722 1.427 7.076 1.00 98.75 86 ALA A N 1
ATOM 612 C CA . ALA A 1 86 ? -0.619 0.716 5.800 1.00 98.75 86 ALA A CA 1
ATOM 613 C C . ALA A 1 86 ? -1.300 1.481 4.658 1.00 98.75 86 ALA A C 1
ATOM 615 O O . ALA A 1 86 ? -0.725 1.636 3.580 1.00 98.75 86 ALA A O 1
ATOM 616 N N . THR A 1 87 ? -2.498 1.996 4.922 1.00 98.88 87 THR A N 1
ATOM 617 C CA . THR A 1 87 ? -3.308 2.762 3.973 1.00 98.88 87 THR A CA 1
ATOM 618 C C . THR A 1 87 ? -2.627 4.083 3.614 1.00 98.88 87 THR A C 1
ATOM 620 O O . THR A 1 87 ? -2.493 4.418 2.440 1.00 98.88 87 THR A O 1
ATOM 623 N N . ALA A 1 88 ? -2.105 4.819 4.596 1.00 98.81 88 ALA A N 1
ATOM 624 C CA . ALA A 1 88 ? -1.388 6.069 4.355 1.00 98.81 88 ALA A CA 1
ATOM 625 C C . ALA A 1 88 ? -0.090 5.864 3.553 1.00 98.81 88 ALA A C 1
ATOM 627 O O . ALA A 1 88 ? 0.222 6.672 2.676 1.00 98.81 88 ALA A O 1
ATOM 628 N N . VAL A 1 89 ? 0.646 4.775 3.809 1.00 98.81 89 VAL A N 1
ATOM 629 C CA . VAL A 1 89 ? 1.832 4.410 3.017 1.00 98.81 89 VAL A CA 1
ATOM 630 C C . VAL A 1 89 ? 1.435 4.093 1.575 1.00 98.81 89 VAL A C 1
ATOM 632 O O . VAL A 1 89 ? 2.018 4.670 0.665 1.00 98.81 89 VAL A O 1
ATOM 635 N N . ALA A 1 90 ? 0.401 3.278 1.336 1.00 98.69 90 ALA A N 1
ATOM 636 C CA . ALA A 1 90 ? -0.075 3.007 -0.028 1.00 98.69 90 ALA A CA 1
ATOM 637 C C . ALA A 1 90 ? -0.487 4.283 -0.778 1.00 98.69 90 ALA A C 1
ATOM 639 O O . ALA A 1 90 ? -0.206 4.416 -1.973 1.00 98.69 90 ALA A O 1
ATOM 640 N N . LYS A 1 91 ? -1.115 5.248 -0.088 1.00 98.50 91 LYS A N 1
ATOM 641 C CA . LYS A 1 91 ? -1.462 6.536 -0.702 1.00 98.50 91 LYS A CA 1
ATOM 642 C C . LYS A 1 91 ? -0.215 7.304 -1.123 1.00 98.50 91 LYS A C 1
ATOM 644 O O . LYS A 1 91 ? -0.181 7.826 -2.233 1.00 98.50 91 LYS A O 1
ATOM 649 N N . ALA A 1 92 ? 0.790 7.362 -0.253 1.00 98.31 92 ALA A N 1
ATOM 650 C CA . ALA A 1 92 ? 2.036 8.062 -0.536 1.00 98.31 92 ALA A CA 1
ATOM 651 C C . ALA A 1 92 ? 2.854 7.393 -1.649 1.00 98.31 92 ALA A C 1
ATOM 653 O O . ALA A 1 92 ? 3.501 8.092 -2.420 1.00 98.31 92 ALA A O 1
ATOM 654 N N . GLU A 1 93 ? 2.819 6.064 -1.730 1.00 97.75 93 GLU A N 1
ATOM 655 C CA . GLU A 1 93 ? 3.577 5.289 -2.714 1.00 97.75 93 GLU A CA 1
ATOM 656 C C . GLU A 1 93 ? 2.958 5.345 -4.114 1.00 97.75 93 GLU A C 1
ATOM 658 O O . GLU A 1 93 ? 3.659 5.541 -5.101 1.00 97.75 93 GLU A O 1
ATOM 663 N N . SER A 1 94 ? 1.638 5.170 -4.223 1.00 97.94 94 SER A N 1
ATOM 664 C CA . SER A 1 94 ? 0.998 4.963 -5.530 1.00 97.94 94 SER A CA 1
ATOM 665 C C . SER A 1 94 ? -0.191 5.863 -5.821 1.00 97.94 94 SER A C 1
ATOM 667 O O . SER A 1 94 ? -0.803 5.758 -6.887 1.00 97.94 94 SER A O 1
ATOM 669 N N . GLY A 1 95 ? -0.590 6.703 -4.868 1.00 97.50 95 GLY A N 1
ATOM 670 C CA . GLY A 1 95 ? -1.857 7.417 -4.953 1.00 97.50 95 GLY A CA 1
ATOM 671 C C . GLY A 1 95 ? -3.072 6.484 -4.970 1.00 97.50 95 GLY A C 1
ATOM 672 O O . GLY A 1 95 ? -4.142 6.950 -5.350 1.00 97.50 95 GLY A O 1
ATOM 673 N N . PHE A 1 96 ? -2.908 5.221 -4.542 1.00 97.94 96 PHE A N 1
ATOM 674 C CA . PHE A 1 96 ? -3.868 4.111 -4.640 1.00 97.94 96 PHE A CA 1
ATOM 675 C C . PHE A 1 96 ? -4.060 3.499 -6.032 1.00 97.94 96 PHE A C 1
ATOM 677 O O . PHE A 1 96 ? -5.094 2.895 -6.307 1.00 97.94 96 PHE A O 1
ATOM 684 N N . ARG A 1 97 ? -3.062 3.594 -6.913 1.00 96.62 97 ARG A N 1
ATOM 685 C CA . ARG A 1 97 ? -3.122 2.992 -8.253 1.00 96.62 97 ARG A CA 1
ATOM 686 C C . ARG A 1 97 ? -2.449 1.610 -8.252 1.00 96.62 97 ARG A C 1
ATOM 688 O O . ARG A 1 97 ? -1.226 1.529 -8.154 1.00 96.62 97 ARG A O 1
ATOM 695 N N . PRO A 1 98 ? -3.192 0.496 -8.389 1.00 94.38 98 PRO A N 1
ATOM 696 C CA . PRO A 1 98 ? -2.647 -0.842 -8.140 1.00 94.38 98 PRO A CA 1
ATOM 697 C C . PRO A 1 98 ? -1.714 -1.382 -9.225 1.00 94.38 98 PRO A C 1
ATOM 699 O O . PRO A 1 98 ? -0.995 -2.347 -8.976 1.00 94.38 98 PRO A O 1
ATOM 702 N N . ARG A 1 99 ? -1.714 -0.778 -10.417 1.00 95.88 99 ARG A N 1
ATOM 703 C CA . ARG A 1 99 ? -0.991 -1.283 -11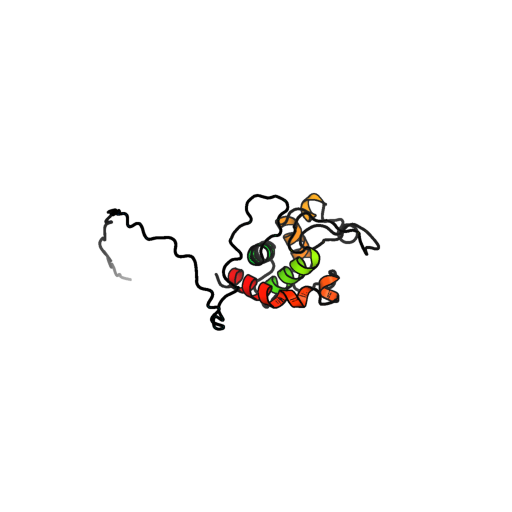.595 1.00 95.88 99 ARG A CA 1
ATOM 704 C C . ARG A 1 99 ? 0.131 -0.363 -12.079 1.00 95.88 99 ARG A C 1
ATOM 706 O O . ARG A 1 99 ? 0.571 -0.497 -13.216 1.00 95.88 99 ARG A O 1
ATOM 713 N N . ILE A 1 100 ? 0.588 0.571 -11.243 1.00 96.00 100 ILE A N 1
ATOM 714 C CA . ILE A 1 100 ? 1.698 1.459 -11.608 1.00 96.00 100 ILE A CA 1
ATOM 715 C C . ILE A 1 100 ? 3.052 0.826 -11.296 1.00 96.00 100 ILE A C 1
ATOM 717 O O . ILE A 1 100 ? 3.190 0.016 -10.373 1.00 96.00 100 ILE A O 1
ATOM 721 N N . THR A 1 101 ? 4.059 1.257 -12.043 1.00 97.31 101 THR A N 1
ATOM 722 C CA . THR A 1 101 ? 5.458 0.913 -11.809 1.00 97.31 101 THR A CA 1
ATOM 723 C C . THR A 1 101 ? 6.319 2.162 -11.805 1.00 97.31 101 THR A C 1
ATOM 725 O O . THR A 1 101 ? 6.035 3.087 -12.567 1.00 97.31 101 THR A O 1
ATOM 728 N N . ASN A 1 102 ? 7.391 2.163 -11.020 1.00 95.75 102 ASN A N 1
ATOM 729 C CA . ASN A 1 102 ? 8.356 3.252 -10.997 1.00 95.75 102 ASN A CA 1
ATOM 730 C C . ASN A 1 102 ? 9.802 2.732 -11.013 1.00 95.75 102 ASN A C 1
ATOM 732 O O . ASN A 1 102 ? 10.132 1.722 -10.392 1.00 95.75 102 ASN A O 1
ATOM 736 N N . THR A 1 103 ? 10.665 3.449 -11.727 1.00 95.69 1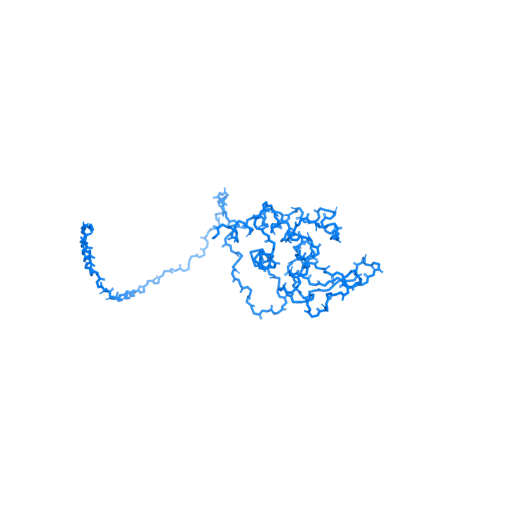03 THR A N 1
ATOM 737 C CA . THR A 1 103 ? 12.128 3.284 -11.707 1.00 95.69 103 THR A CA 1
ATOM 738 C C . THR A 1 103 ? 12.850 4.587 -11.368 1.00 95.69 103 THR A C 1
ATOM 740 O O . THR A 1 103 ? 14.062 4.586 -11.160 1.00 95.69 103 THR A O 1
ATOM 743 N N . ALA A 1 104 ? 12.137 5.716 -11.328 1.00 90.06 104 ALA A N 1
ATOM 744 C CA . ALA A 1 104 ? 12.725 7.018 -11.070 1.00 90.06 104 ALA A CA 1
ATOM 745 C C . ALA A 1 104 ? 13.229 7.096 -9.625 1.00 90.06 104 ALA A C 1
ATOM 747 O O . ALA A 1 104 ? 12.478 6.842 -8.685 1.00 90.06 104 ALA A O 1
ATOM 748 N N . GLY A 1 105 ? 14.500 7.472 -9.464 1.00 83.69 105 GLY A N 1
ATOM 749 C CA . GLY A 1 105 ? 15.159 7.560 -8.158 1.00 83.69 105 GLY A CA 1
ATOM 750 C C . GLY A 1 105 ? 15.667 6.224 -7.605 1.00 83.69 105 GLY A C 1
ATOM 751 O O . GLY A 1 105 ? 16.256 6.214 -6.525 1.00 83.69 105 GLY A O 1
ATOM 752 N N . ASN A 1 106 ? 15.502 5.118 -8.339 1.00 88.19 106 ASN A N 1
ATOM 753 C CA . ASN A 1 106 ? 15.938 3.800 -7.888 1.00 88.19 106 ASN A CA 1
ATOM 754 C C . ASN A 1 106 ? 17.373 3.507 -8.321 1.00 88.19 106 ASN A C 1
ATOM 756 O O . ASN A 1 106 ? 17.712 3.602 -9.497 1.00 88.19 106 ASN A O 1
ATOM 760 N N . ALA A 1 107 ? 18.201 3.066 -7.373 1.00 89.19 107 ALA A N 1
ATOM 761 C CA . ALA A 1 107 ? 19.502 2.478 -7.693 1.00 89.19 107 ALA A CA 1
ATOM 762 C C . ALA A 1 107 ? 19.352 1.086 -8.339 1.00 89.19 107 ALA A C 1
ATOM 764 O O . ALA A 1 107 ? 20.149 0.713 -9.196 1.00 89.19 107 ALA A O 1
ATOM 765 N N . HIS A 1 108 ? 18.319 0.326 -7.944 1.00 94.00 108 HIS A N 1
ATOM 766 C CA . HIS A 1 108 ? 18.055 -1.029 -8.427 1.00 94.00 108 HIS A CA 1
ATOM 767 C C . HIS A 1 108 ? 16.554 -1.337 -8.521 1.00 94.00 108 HIS A C 1
ATOM 769 O O . HIS A 1 108 ? 15.762 -0.912 -7.676 1.00 94.00 108 HIS A O 1
ATOM 775 N N . GLY A 1 109 ? 16.196 -2.168 -9.503 1.00 96.19 109 GLY A N 1
ATOM 776 C CA . GLY A 1 109 ? 14.868 -2.766 -9.627 1.00 96.19 109 GLY A CA 1
ATOM 777 C C . GLY A 1 109 ? 13.755 -1.804 -10.048 1.00 96.19 109 GLY A C 1
ATOM 778 O O . GLY A 1 109 ? 13.980 -0.648 -10.400 1.00 96.19 109 GLY A O 1
ATOM 779 N N . ILE A 1 110 ? 12.535 -2.336 -10.023 1.00 98.12 110 ILE A N 1
ATOM 780 C CA . ILE A 1 110 ? 11.294 -1.644 -10.374 1.00 98.12 110 ILE A CA 1
ATOM 781 C C . ILE A 1 110 ? 10.354 -1.733 -9.172 1.00 98.12 110 ILE A C 1
ATOM 783 O O . ILE A 1 110 ? 10.076 -2.837 -8.689 1.00 98.12 110 ILE A O 1
ATOM 787 N N . ASP A 1 111 ? 9.833 -0.599 -8.719 1.00 98.12 111 ASP A N 1
ATOM 788 C CA . ASP A 1 111 ? 8.776 -0.540 -7.711 1.00 98.12 111 ASP A CA 1
ATOM 789 C C . ASP A 1 111 ? 7.423 -0.789 -8.365 1.00 98.12 111 ASP A C 1
ATOM 791 O O . ASP A 1 111 ? 7.162 -0.305 -9.467 1.00 98.12 111 ASP A O 1
ATOM 795 N N . ARG A 1 112 ? 6.573 -1.610 -7.740 1.00 98.44 112 ARG A N 1
ATOM 796 C CA . ARG A 1 112 ? 5.374 -2.152 -8.398 1.00 98.44 112 ARG A CA 1
ATOM 797 C C . ARG A 1 112 ? 4.147 -2.142 -7.485 1.00 98.44 112 ARG A C 1
ATOM 799 O O . ARG A 1 112 ? 4.188 -2.641 -6.357 1.00 98.44 112 ARG A O 1
ATOM 806 N N . GLY A 1 113 ? 3.041 -1.636 -8.023 1.00 98.12 113 GLY A N 1
ATOM 807 C CA . GLY A 1 113 ? 1.695 -1.693 -7.455 1.00 98.12 113 GLY A CA 1
ATOM 808 C C . GLY A 1 113 ? 1.441 -0.820 -6.229 1.00 98.12 113 GLY A C 1
ATOM 809 O O . GLY A 1 113 ? 2.163 0.143 -5.984 1.00 98.12 113 GLY A O 1
ATOM 810 N N . LEU A 1 114 ? 0.387 -1.146 -5.473 1.00 98.00 114 LEU A N 1
ATOM 811 C CA . LEU A 1 114 ? -0.177 -0.280 -4.421 1.00 98.00 114 LEU A CA 1
ATOM 812 C C . LEU A 1 114 ? 0.843 0.187 -3.376 1.00 98.00 114 LEU A C 1
ATOM 814 O O . LEU A 1 114 ? 0.907 1.376 -3.072 1.00 98.00 114 LEU A O 1
ATOM 818 N N . TRP A 1 115 ? 1.641 -0.741 -2.853 1.00 98.62 115 TRP A N 1
ATOM 819 C CA . TRP A 1 115 ? 2.707 -0.477 -1.886 1.00 98.62 115 TRP A CA 1
ATOM 820 C C . TRP A 1 115 ? 4.092 -0.422 -2.540 1.00 98.62 115 TRP A C 1
ATOM 822 O O . TRP A 1 115 ? 5.082 -0.558 -1.833 1.00 98.62 115 TRP A O 1
ATOM 832 N N . GLN A 1 116 ? 4.179 -0.258 -3.867 1.00 98.25 116 GLN A N 1
ATOM 833 C CA . GLN A 1 116 ? 5.441 -0.041 -4.591 1.00 98.25 116 GLN A CA 1
ATOM 834 C C . GLN A 1 116 ? 6.555 -1.029 -4.186 1.00 98.25 116 GLN A C 1
ATOM 836 O O . GLN A 1 116 ? 7.649 -0.661 -3.776 1.00 98.25 116 GLN A O 1
ATOM 841 N N . ILE A 1 117 ? 6.269 -2.330 -4.299 1.00 98.44 117 ILE A N 1
ATOM 842 C CA . ILE A 1 117 ? 7.196 -3.390 -3.879 1.00 98.44 117 ILE A CA 1
ATOM 843 C C . ILE A 1 117 ? 8.318 -3.539 -4.911 1.00 98.44 117 ILE A C 1
ATOM 845 O O . ILE A 1 117 ? 8.083 -3.967 -6.050 1.00 98.44 117 ILE A O 1
ATOM 849 N N . ASN A 1 118 ? 9.541 -3.224 -4.488 1.00 98.25 118 ASN A N 1
ATOM 850 C CA . ASN A 1 118 ? 10.725 -3.246 -5.337 1.00 98.25 118 ASN A CA 1
ATOM 851 C C . ASN A 1 118 ? 11.103 -4.670 -5.788 1.00 98.25 118 ASN A C 1
ATOM 853 O O . ASN A 1 118 ? 11.212 -5.589 -4.977 1.00 98.25 118 ASN A O 1
ATOM 857 N N . SER A 1 119 ? 11.331 -4.862 -7.089 1.00 98.38 119 SER A N 1
ATOM 858 C CA . SER A 1 119 ? 11.657 -6.169 -7.683 1.00 98.38 119 SER A CA 1
ATOM 859 C C . SER A 1 119 ? 13.050 -6.705 -7.362 1.00 98.38 119 SER A C 1
ATOM 861 O O . SER A 1 119 ? 13.277 -7.898 -7.533 1.00 98.38 119 SER A O 1
ATOM 863 N N . TYR A 1 120 ? 13.986 -5.845 -6.959 1.00 97.75 120 TYR A N 1
ATOM 864 C CA . TYR A 1 120 ? 15.347 -6.251 -6.618 1.00 97.75 120 TYR A CA 1
ATOM 865 C C . TYR A 1 120 ? 15.438 -6.726 -5.165 1.00 97.75 120 TYR A C 1
ATOM 867 O O . TYR A 1 120 ? 16.048 -7.756 -4.896 1.00 97.75 120 TYR A O 1
ATOM 875 N N . TRP A 1 121 ? 14.789 -6.015 -4.237 1.00 97.56 121 TRP A N 1
ATOM 876 C CA . TRP A 1 121 ? 14.784 -6.373 -2.812 1.00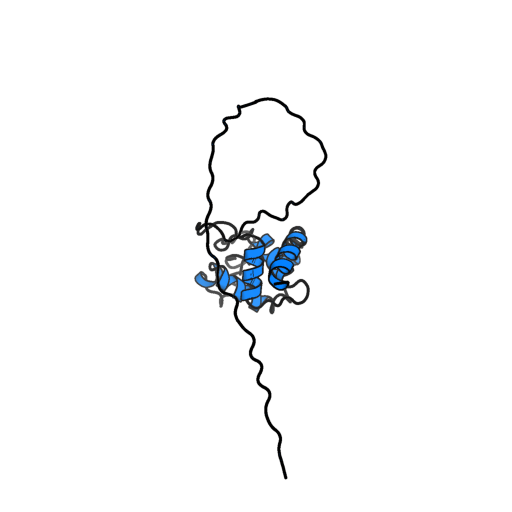 97.56 121 TRP A CA 1
ATOM 877 C C . TRP A 1 121 ? 13.775 -7.470 -2.458 1.00 97.56 121 TRP A C 1
ATOM 879 O O . TRP A 1 121 ? 13.999 -8.202 -1.499 1.00 97.56 121 TRP A O 1
ATOM 889 N N . HIS A 1 122 ? 12.706 -7.610 -3.253 1.00 97.62 122 HIS A N 1
ATOM 890 C CA . HIS A 1 122 ? 11.687 -8.651 -3.089 1.00 97.62 122 HIS A CA 1
ATOM 891 C C . HIS A 1 122 ? 11.481 -9.469 -4.372 1.00 97.62 122 HIS A C 1
ATOM 893 O O . HIS A 1 122 ? 10.399 -9.417 -4.981 1.00 97.62 122 HIS A O 1
ATOM 899 N N . PRO A 1 123 ? 12.503 -10.220 -4.825 1.00 98.00 123 PRO A N 1
ATOM 900 C CA . PRO A 1 123 ? 12.397 -11.053 -6.021 1.00 98.00 123 PRO A CA 1
ATOM 901 C C . PRO A 1 123 ? 11.372 -12.186 -5.856 1.00 98.00 123 PRO A C 1
ATOM 903 O O . PRO A 1 123 ? 10.850 -12.690 -6.849 1.00 98.00 123 PRO A O 1
ATOM 906 N N . GLU A 1 124 ? 11.016 -12.554 -4.620 1.00 98.44 124 GLU A N 1
ATOM 907 C CA . GLU A 1 124 ? 9.954 -13.518 -4.323 1.00 98.44 124 GLU A CA 1
ATOM 908 C C . GLU A 1 124 ? 8.551 -13.013 -4.701 1.00 98.44 124 GLU A C 1
ATOM 910 O O . GLU A 1 124 ? 7.606 -13.799 -4.788 1.00 98.44 124 GLU A O 1
ATOM 915 N N . VAL A 1 125 ? 8.390 -11.707 -4.940 1.00 98.56 125 VAL A N 1
ATOM 916 C CA . VAL A 1 125 ? 7.128 -11.112 -5.388 1.00 98.56 125 VAL A CA 1
ATOM 917 C C . VAL A 1 125 ? 7.163 -10.942 -6.906 1.00 98.56 125 VAL A C 1
ATOM 919 O O . VAL A 1 125 ? 7.746 -9.995 -7.447 1.00 98.56 125 VAL A O 1
ATOM 922 N N . SER A 1 126 ? 6.496 -11.856 -7.613 1.00 98.44 126 SER A N 1
ATOM 923 C CA . SER A 1 126 ? 6.366 -11.802 -9.075 1.00 98.44 126 SER A CA 1
ATOM 924 C C . SER A 1 126 ? 5.684 -10.511 -9.544 1.00 98.44 126 SER A C 1
ATOM 926 O O . SER A 1 126 ? 4.928 -9.886 -8.801 1.00 98.44 126 SER A O 1
ATOM 928 N N . ALA A 1 127 ? 5.918 -10.104 -10.796 1.00 97.94 127 ALA A N 1
ATOM 929 C CA . ALA A 1 127 ? 5.268 -8.916 -11.362 1.00 97.94 127 ALA A CA 1
ATOM 930 C C . ALA A 1 127 ? 3.737 -9.036 -11.348 1.00 97.94 127 ALA A C 1
ATOM 932 O O . ALA A 1 127 ? 3.053 -8.095 -10.955 1.00 97.94 127 ALA A O 1
ATOM 933 N N . THR A 1 128 ? 3.206 -10.216 -11.676 1.00 98.06 128 THR A N 1
ATOM 934 C CA . THR A 1 128 ? 1.767 -10.504 -11.621 1.00 98.06 128 THR A CA 1
ATOM 935 C C . THR A 1 128 ? 1.200 -10.312 -10.216 1.00 98.06 128 THR A C 1
ATOM 937 O O . THR A 1 128 ? 0.141 -9.710 -10.060 1.00 98.06 128 THR A O 1
ATOM 940 N N . CYS A 1 129 ? 1.909 -10.773 -9.179 1.00 98.31 129 CYS A N 1
ATOM 941 C CA . CYS A 1 129 ? 1.481 -10.548 -7.801 1.00 98.31 129 CYS A CA 1
ATOM 942 C C . CYS A 1 129 ? 1.601 -9.069 -7.414 1.00 98.31 129 CYS A C 1
ATOM 944 O O . CYS A 1 129 ? 0.670 -8.499 -6.854 1.00 98.31 129 CYS A O 1
ATOM 946 N N . ALA A 1 130 ? 2.718 -8.424 -7.751 1.00 98.19 130 ALA A N 1
ATOM 947 C CA . ALA A 1 130 ? 2.948 -7.033 -7.393 1.00 98.19 130 ALA A CA 1
ATOM 948 C C . ALA A 1 130 ? 1.933 -6.075 -8.040 1.00 98.19 130 ALA A C 1
ATOM 950 O O . ALA A 1 130 ? 1.609 -5.064 -7.432 1.00 98.19 130 ALA A O 1
ATOM 951 N N . LEU A 1 131 ? 1.407 -6.387 -9.228 1.00 97.25 131 LEU A N 1
ATOM 952 C CA . LEU A 1 131 ? 0.409 -5.569 -9.933 1.00 97.25 131 LEU A CA 1
ATOM 953 C C . LEU A 1 131 ? -1.046 -5.980 -9.641 1.00 97.25 131 LEU A C 1
ATOM 955 O O . LEU A 1 131 ? -1.979 -5.363 -10.150 1.00 97.25 131 LEU A O 1
ATOM 959 N N . SER A 1 132 ? -1.258 -7.015 -8.827 1.00 97.31 132 SER A N 1
ATOM 960 C CA . SER A 1 132 ? -2.573 -7.387 -8.301 1.00 97.31 132 SER A CA 1
ATOM 961 C C . SER A 1 132 ? -2.778 -6.720 -6.944 1.00 97.31 132 SER A C 1
ATOM 963 O O . SER A 1 132 ? -1.990 -6.949 -6.032 1.00 97.31 132 SER A O 1
ATOM 965 N N . ALA A 1 133 ? -3.841 -5.926 -6.779 1.00 97.38 133 ALA A N 1
ATOM 966 C CA . ALA A 1 133 ? -4.101 -5.181 -5.541 1.00 97.38 133 ALA A CA 1
ATOM 967 C C . ALA A 1 133 ? -4.073 -6.081 -4.290 1.00 97.38 133 ALA A C 1
ATOM 969 O O . ALA A 1 133 ? -3.374 -5.785 -3.321 1.00 97.38 133 ALA A O 1
ATOM 970 N N . SER A 1 134 ? -4.761 -7.227 -4.341 1.00 98.06 134 SER A N 1
ATOM 971 C CA . SER A 1 134 ? -4.838 -8.163 -3.214 1.00 98.06 134 SER A CA 1
ATOM 972 C C . SER A 1 134 ? -3.526 -8.914 -2.969 1.00 98.06 134 SER A C 1
ATOM 974 O O . SER A 1 134 ? -3.144 -9.145 -1.822 1.00 98.06 134 SER A O 1
ATOM 976 N N . CYS A 1 135 ? -2.794 -9.282 -4.024 1.00 98.56 135 CYS A N 1
ATOM 977 C CA . CYS A 1 135 ? -1.516 -9.975 -3.868 1.00 98.56 135 CYS A CA 1
ATOM 978 C C . CYS A 1 135 ? -0.406 -9.025 -3.391 1.00 98.56 135 CYS A C 1
ATOM 980 O O . CYS A 1 135 ? 0.364 -9.384 -2.498 1.00 98.56 135 CYS A O 1
ATOM 982 N N . ASN A 1 136 ? -0.389 -7.791 -3.898 1.00 98.75 136 ASN A N 1
ATOM 983 C CA . ASN A 1 136 ? 0.475 -6.716 -3.423 1.00 98.75 136 ASN A CA 1
ATOM 984 C C . ASN A 1 136 ? 0.212 -6.413 -1.939 1.00 98.75 136 ASN A C 1
ATOM 986 O O . ASN A 1 136 ? 1.165 -6.365 -1.166 1.00 98.75 136 ASN A O 1
ATOM 990 N N . ALA A 1 137 ? -1.057 -6.335 -1.515 1.00 98.81 137 ALA A N 1
ATOM 991 C CA . ALA A 1 137 ? -1.430 -6.161 -0.108 1.00 98.81 137 ALA A CA 1
ATOM 992 C C . ALA A 1 137 ? -0.881 -7.284 0.789 1.00 98.81 137 ALA A C 1
ATOM 994 O O . ALA A 1 137 ? -0.245 -7.011 1.807 1.00 98.81 137 ALA A O 1
ATOM 995 N N . ARG A 1 138 ? -1.037 -8.557 0.390 1.00 98.81 138 ARG A N 1
ATOM 996 C CA . ARG A 1 138 ? -0.470 -9.710 1.124 1.00 98.81 138 ARG A CA 1
ATOM 997 C C . ARG A 1 138 ? 1.053 -9.657 1.216 1.00 98.81 138 ARG A C 1
ATOM 999 O O . ARG A 1 138 ? 1.627 -9.997 2.252 1.00 98.81 138 ARG A O 1
ATOM 1006 N N . ALA A 1 139 ? 1.722 -9.238 0.146 1.00 98.75 139 ALA A N 1
ATOM 1007 C CA . ALA A 1 139 ? 3.166 -9.061 0.158 1.00 98.75 139 ALA A CA 1
ATOM 1008 C C . ALA A 1 139 ? 3.588 -7.920 1.097 1.00 98.75 139 ALA A C 1
ATOM 1010 O O . ALA A 1 139 ? 4.442 -8.139 1.956 1.00 98.75 139 ALA A O 1
ATOM 1011 N N . ALA A 1 140 ? 2.929 -6.761 1.026 1.00 98.75 140 ALA A N 1
ATOM 1012 C CA . ALA A 1 140 ? 3.169 -5.633 1.922 1.00 98.75 140 ALA A CA 1
ATOM 1013 C C . ALA A 1 140 ? 2.918 -5.998 3.393 1.00 98.75 140 ALA A C 1
ATOM 1015 O O . ALA A 1 140 ? 3.729 -5.669 4.259 1.00 98.75 140 ALA A O 1
ATOM 1016 N N . ALA A 1 141 ? 1.850 -6.742 3.695 1.00 98.81 141 ALA A N 1
ATOM 1017 C CA . ALA A 1 141 ? 1.563 -7.233 5.040 1.00 98.81 141 ALA A CA 1
ATOM 1018 C C . ALA A 1 141 ? 2.672 -8.160 5.562 1.00 98.81 141 ALA A C 1
ATOM 1020 O O . ALA A 1 141 ? 3.108 -8.008 6.702 1.00 98.81 141 ALA A O 1
ATOM 1021 N N . ARG A 1 142 ? 3.187 -9.085 4.742 1.00 98.69 142 ARG A N 1
ATOM 1022 C CA . ARG A 1 142 ? 4.307 -9.961 5.130 1.00 98.69 142 ARG A CA 1
ATOM 1023 C C . ARG A 1 142 ? 5.586 -9.164 5.390 1.00 98.69 142 ARG A C 1
ATOM 1025 O O . ARG A 1 142 ? 6.170 -9.299 6.464 1.00 98.69 142 ARG A O 1
ATOM 1032 N N . ILE A 1 143 ? 5.989 -8.329 4.432 1.00 98.62 143 ILE A N 1
ATOM 1033 C CA . ILE A 1 143 ? 7.222 -7.532 4.488 1.00 98.62 143 ILE A CA 1
ATOM 1034 C C . ILE A 1 143 ? 7.187 -6.583 5.696 1.00 98.62 143 ILE A C 1
ATOM 1036 O O . ILE A 1 143 ? 8.123 -6.522 6.492 1.00 98.62 143 ILE A O 1
ATOM 1040 N N . SER A 1 144 ? 6.044 -5.934 5.931 1.00 98.62 144 SER A N 1
ATOM 1041 C CA . SER A 1 144 ? 5.876 -5.005 7.051 1.00 98.62 144 SER A CA 1
ATOM 1042 C C . SER A 1 144 ? 5.687 -5.666 8.424 1.00 98.62 144 SER A C 1
ATOM 1044 O O . SER A 1 144 ? 5.462 -4.977 9.425 1.00 98.62 144 SER A O 1
ATOM 1046 N N . ARG A 1 145 ? 5.756 -7.003 8.516 1.00 98.19 145 ARG A N 1
ATOM 1047 C CA . ARG A 1 145 ? 5.414 -7.783 9.722 1.00 98.19 145 ARG A CA 1
ATOM 1048 C C . ARG A 1 145 ? 4.027 -7.427 10.262 1.00 98.19 145 ARG A C 1
ATOM 1050 O O . ARG A 1 145 ? 3.887 -7.003 11.412 1.00 98.19 145 ARG A O 1
ATOM 1057 N N . GLN A 1 146 ? 3.021 -7.562 9.405 1.00 98.44 146 GLN A N 1
ATOM 1058 C CA . GLN A 1 146 ? 1.617 -7.248 9.665 1.00 98.44 146 GLN A CA 1
ATOM 1059 C C . GLN A 1 146 ? 1.436 -5.789 10.118 1.00 98.44 146 GLN A C 1
ATOM 1061 O O . GLN A 1 146 ? 0.822 -5.515 11.153 1.00 98.44 146 GLN A O 1
ATOM 1066 N N . GLY A 1 147 ? 2.045 -4.852 9.383 1.00 98.00 147 GLY A N 1
ATOM 1067 C CA . GLY A 1 147 ? 1.944 -3.411 9.627 1.00 98.00 147 GLY A CA 1
ATOM 1068 C C . GLY A 1 147 ? 2.781 -2.879 10.796 1.00 98.00 147 GLY A C 1
ATOM 1069 O O . GLY A 1 147 ? 2.614 -1.726 11.188 1.00 98.00 147 GLY A O 1
ATOM 1070 N N . ARG A 1 148 ? 3.682 -3.684 11.376 1.00 97.56 148 ARG A N 1
ATOM 1071 C CA . ARG A 1 148 ? 4.506 -3.296 12.540 1.00 97.56 148 ARG A CA 1
ATOM 1072 C C . ARG A 1 148 ? 5.808 -2.587 12.176 1.00 97.56 148 ARG A C 1
ATOM 1074 O O . ARG A 1 148 ? 6.419 -1.972 13.048 1.00 97.56 148 ARG A O 1
ATOM 1081 N N . ARG A 1 149 ? 6.310 -2.752 10.952 1.00 96.56 149 ARG A N 1
ATOM 1082 C CA . ARG A 1 149 ? 7.606 -2.221 10.508 1.00 96.56 149 ARG A CA 1
ATOM 1083 C C . ARG A 1 149 ? 7.512 -1.740 9.065 1.00 96.56 149 ARG A C 1
ATOM 1085 O O . ARG A 1 149 ? 7.238 -2.533 8.188 1.00 96.56 149 ARG A O 1
ATOM 1092 N N . TRP A 1 150 ? 7.831 -0.474 8.819 1.00 97.62 150 TRP A N 1
ATOM 1093 C CA . TRP A 1 150 ? 7.736 0.141 7.485 1.00 97.62 150 TRP A CA 1
ATOM 1094 C C . TRP A 1 150 ? 9.074 0.708 6.986 1.00 97.62 150 TRP A C 1
ATOM 1096 O O . TRP A 1 150 ? 9.119 1.531 6.080 1.00 97.62 150 TRP A O 1
ATOM 1106 N N . ARG A 1 151 ? 10.195 0.265 7.573 1.00 95.50 151 ARG A N 1
ATOM 1107 C CA . ARG A 1 151 ? 11.547 0.807 7.314 1.00 95.50 151 ARG A CA 1
ATOM 1108 C C . ARG A 1 151 ? 12.028 0.622 5.869 1.00 95.50 151 ARG A C 1
ATOM 1110 O O . ARG A 1 151 ? 12.938 1.328 5.437 1.00 95.50 151 ARG A O 1
ATOM 1117 N N . GLU A 1 152 ? 11.428 -0.312 5.145 1.00 93.62 152 GLU A N 1
ATOM 1118 C CA . GLU A 1 152 ? 11.753 -0.604 3.747 1.00 93.62 152 GLU A CA 1
ATOM 1119 C C . GLU A 1 152 ? 11.140 0.434 2.793 1.00 93.62 152 GLU A C 1
ATOM 1121 O O . GLU A 1 152 ? 11.733 0.739 1.763 1.00 93.62 152 GLU A O 1
ATOM 1126 N N . TRP A 1 153 ? 10.053 1.100 3.199 1.00 96.50 153 TRP A N 1
ATOM 1127 C CA . TRP A 1 153 ? 9.376 2.122 2.403 1.00 96.50 153 TRP A CA 1
ATOM 1128 C C . TRP A 1 153 ? 9.997 3.502 2.598 1.00 96.50 153 TRP A C 1
ATOM 1130 O O . TRP A 1 153 ? 10.091 4.032 3.712 1.00 96.50 153 TRP A O 1
ATOM 1140 N N . TRP A 1 154 ? 10.415 4.122 1.496 1.00 95.19 154 TRP A N 1
ATOM 1141 C CA . TRP A 1 154 ? 10.991 5.465 1.519 1.00 95.19 154 TRP A CA 1
ATOM 1142 C C . TRP A 1 154 ? 9.963 6.527 1.924 1.00 95.19 154 TRP A C 1
ATOM 1144 O O . TRP A 1 154 ? 10.293 7.425 2.705 1.00 95.19 154 TRP A O 1
ATOM 1154 N N . THR A 1 155 ? 8.713 6.396 1.471 1.00 95.75 155 THR A N 1
ATOM 1155 C CA . THR A 1 155 ? 7.622 7.316 1.836 1.00 95.75 155 THR A CA 1
ATOM 1156 C C . THR A 1 155 ? 7.337 7.311 3.336 1.00 95.75 155 THR A C 1
ATOM 1158 O O . THR A 1 155 ? 7.042 8.358 3.924 1.00 95.75 155 THR A O 1
ATOM 1161 N N . TRP A 1 156 ? 7.489 6.155 3.988 1.00 97.00 156 TRP A N 1
ATOM 1162 C CA . TRP A 1 156 ? 7.393 6.053 5.436 1.00 97.00 156 TRP A CA 1
ATOM 1163 C C . TRP A 1 156 ? 8.565 6.755 6.126 1.00 97.00 156 TRP A C 1
ATOM 1165 O O . TRP A 1 156 ? 8.340 7.642 6.948 1.00 97.00 156 TRP A O 1
ATOM 1175 N N . LYS A 1 157 ? 9.808 6.432 5.733 1.00 96.81 157 LYS A N 1
ATOM 1176 C CA . LYS A 1 157 ? 11.035 7.009 6.320 1.00 96.81 157 LYS A CA 1
ATOM 1177 C C . LYS A 1 157 ? 11.082 8.538 6.267 1.00 96.81 157 LYS A C 1
ATOM 1179 O O . LYS A 1 157 ? 11.648 9.156 7.159 1.00 96.81 157 LYS A O 1
ATOM 1184 N N . ASN A 1 158 ? 10.497 9.133 5.230 1.00 97.12 158 ASN A N 1
ATOM 1185 C CA . ASN A 1 158 ? 10.524 10.577 4.991 1.00 97.12 158 ASN A CA 1
ATOM 1186 C C . ASN A 1 158 ? 9.188 11.264 5.311 1.00 97.12 158 ASN A C 1
ATOM 1188 O O . ASN A 1 158 ? 8.919 12.347 4.793 1.00 97.12 158 ASN A O 1
ATOM 1192 N N . ASN A 1 159 ? 8.332 10.632 6.125 1.00 97.94 159 ASN A N 1
ATOM 1193 C CA . ASN A 1 159 ? 7.051 11.183 6.582 1.00 97.94 159 ASN A CA 1
ATOM 1194 C C . ASN A 1 159 ? 6.081 11.599 5.459 1.00 97.94 159 ASN A C 1
ATOM 1196 O O . ASN A 1 159 ? 5.136 12.346 5.699 1.00 97.94 159 ASN A O 1
ATOM 1200 N N . LYS A 1 160 ? 6.246 11.081 4.237 1.00 98.25 160 LYS A N 1
ATOM 1201 C CA . LYS A 1 160 ? 5.354 11.385 3.103 1.00 98.25 160 LYS A CA 1
ATOM 1202 C C . LYS A 1 160 ? 3.949 10.810 3.284 1.00 98.25 160 LYS A C 1
ATOM 1204 O O . LYS A 1 160 ? 3.013 11.295 2.665 1.00 98.25 160 LYS A O 1
ATOM 1209 N N . HIS A 1 161 ? 3.796 9.818 4.159 1.00 98.19 161 HIS A N 1
ATOM 1210 C CA . HIS A 1 161 ? 2.507 9.242 4.544 1.00 98.19 161 HIS A CA 1
ATOM 1211 C C . HIS A 1 161 ? 1.712 10.109 5.539 1.00 98.19 161 HIS A C 1
ATOM 1213 O O . HIS A 1 161 ? 0.491 9.988 5.607 1.00 98.19 161 HIS A O 1
ATOM 1219 N N . VAL A 1 162 ? 2.372 10.990 6.304 1.00 98.50 162 VAL A N 1
ATOM 1220 C CA . VAL A 1 162 ? 1.752 11.751 7.408 1.00 98.50 162 VAL A CA 1
ATOM 1221 C C . VAL A 1 162 ? 0.519 12.558 6.977 1.00 98.50 162 VAL A C 1
ATOM 1223 O O . VAL A 1 162 ? -0.498 12.451 7.666 1.00 98.50 162 VAL A O 1
ATOM 1226 N N . PRO A 1 163 ? 0.523 13.285 5.838 1.00 98.62 163 PRO A N 1
ATOM 1227 C CA . PRO A 1 163 ? -0.652 14.042 5.391 1.00 98.62 163 PRO A CA 1
ATOM 1228 C C . PRO A 1 163 ? -1.908 13.184 5.168 1.00 98.62 163 PRO A C 1
ATOM 1230 O O . PRO A 1 163 ? -3.026 13.693 5.204 1.00 98.62 163 PRO A O 1
ATOM 1233 N N . PHE A 1 164 ? -1.746 11.876 4.954 1.00 98.50 164 PHE A N 1
ATOM 1234 C CA . PHE A 1 164 ? -2.845 10.955 4.663 1.00 98.50 164 PHE A CA 1
ATOM 1235 C C . PHE A 1 164 ? -3.380 10.231 5.902 1.00 98.50 164 PHE A C 1
ATOM 1237 O O . PHE A 1 164 ? -4.406 9.558 5.808 1.00 98.50 164 PHE A O 1
ATOM 1244 N N . MET A 1 165 ? -2.728 10.376 7.060 1.00 98.62 165 MET A N 1
ATOM 1245 C CA . MET A 1 165 ? -3.075 9.623 8.268 1.00 98.62 165 MET A CA 1
ATOM 1246 C C . MET A 1 165 ? -4.486 9.920 8.785 1.00 98.62 165 MET A C 1
ATOM 1248 O O . MET A 1 165 ? -5.137 9.004 9.270 1.00 98.62 165 MET A O 1
ATOM 1252 N N . SER A 1 166 ? -4.986 11.158 8.666 1.00 98.38 166 SER A N 1
ATOM 1253 C CA . SER A 1 166 ? -6.344 11.499 9.130 1.00 98.38 166 SER A CA 1
ATOM 1254 C C . SER A 1 166 ? -7.418 10.687 8.390 1.00 98.38 166 SER A C 1
ATOM 1256 O O . SER A 1 166 ? -8.162 9.924 9.002 1.00 98.38 166 SER A O 1
ATOM 1258 N N . ARG A 1 167 ? -7.406 10.734 7.050 1.00 98.50 167 ARG A N 1
ATOM 1259 C CA . ARG A 1 167 ? -8.322 9.952 6.199 1.00 98.50 167 ARG A CA 1
ATOM 1260 C C . ARG A 1 167 ? -8.118 8.444 6.361 1.00 98.50 167 ARG A C 1
ATOM 1262 O O . ARG A 1 167 ? -9.078 7.683 6.399 1.00 98.50 167 ARG A O 1
ATOM 1269 N N . ALA A 1 168 ? -6.872 8.004 6.523 1.00 98.62 168 ALA A N 1
ATOM 1270 C CA . ALA A 1 168 ? -6.566 6.594 6.729 1.00 98.62 168 ALA A CA 1
ATOM 1271 C C . ALA A 1 168 ? -7.077 6.048 8.077 1.00 98.62 168 ALA A C 1
ATOM 1273 O O . ALA A 1 168 ? -7.475 4.887 8.149 1.00 98.62 168 ALA A O 1
ATOM 1274 N N . ARG A 1 169 ? -7.098 6.866 9.138 1.00 98.62 169 ARG A N 1
ATOM 1275 C CA . ARG A 1 169 ? -7.706 6.500 10.428 1.00 98.62 169 ARG A CA 1
ATOM 1276 C C . ARG A 1 169 ? -9.215 6.346 10.315 1.00 98.62 169 ARG A C 1
ATOM 1278 O O . ARG A 1 169 ? -9.738 5.365 10.832 1.00 98.62 169 ARG A O 1
ATOM 1285 N N . ALA A 1 170 ? -9.885 7.257 9.609 1.00 98.00 170 ALA A N 1
ATOM 1286 C CA . ALA A 1 170 ? -11.319 7.142 9.342 1.00 98.00 170 ALA A CA 1
ATOM 1287 C C . ALA A 1 170 ? -11.640 5.834 8.596 1.00 98.00 170 ALA A C 1
ATOM 1289 O O . ALA A 1 170 ? -12.499 5.068 9.023 1.00 98.00 170 ALA A O 1
ATOM 1290 N N . ALA A 1 171 ? -10.865 5.508 7.557 1.00 97.94 171 ALA A N 1
ATOM 1291 C CA . ALA A 1 171 ? -11.016 4.251 6.827 1.00 97.94 171 ALA A CA 1
ATOM 1292 C C . ALA A 1 171 ? -10.740 3.008 7.690 1.00 97.94 171 ALA A C 1
ATOM 1294 O O . ALA A 1 171 ? -11.469 2.025 7.600 1.00 97.94 171 ALA A O 1
ATOM 1295 N N . GLN A 1 172 ? -9.720 3.043 8.557 1.00 98.44 172 GLN A N 1
ATOM 1296 C CA . GLN A 1 172 ? -9.495 1.960 9.515 1.00 98.44 172 GLN A CA 1
ATOM 1297 C C . GLN A 1 172 ? -10.688 1.799 10.466 1.00 98.44 172 GLN A C 1
ATOM 1299 O O . GLN A 1 172 ? -11.085 0.670 10.731 1.00 98.44 172 GLN A O 1
ATOM 1304 N N . ALA A 1 173 ? -11.243 2.894 10.990 1.00 97.88 173 ALA A N 1
ATOM 1305 C CA . ALA A 1 173 ? -12.396 2.836 11.885 1.00 97.88 173 ALA A CA 1
ATOM 1306 C C . ALA A 1 173 ? -13.604 2.177 11.202 1.00 97.88 173 ALA A C 1
ATOM 1308 O O . ALA A 1 173 ? -14.225 1.306 11.801 1.00 97.88 173 ALA A O 1
ATOM 1309 N N . ALA A 1 174 ? -13.863 2.509 9.933 1.00 96.88 174 ALA A N 1
ATOM 1310 C CA . ALA A 1 174 ? -14.925 1.885 9.143 1.00 96.88 174 ALA A CA 1
ATOM 1311 C C . ALA A 1 174 ? -14.717 0.372 8.933 1.00 96.88 174 ALA A C 1
ATOM 1313 O O . ALA A 1 174 ? -15.675 -0.389 8.977 1.00 96.88 174 ALA A O 1
ATOM 1314 N N . VAL A 1 175 ? -13.473 -0.076 8.730 1.00 97.31 175 VAL A N 1
ATOM 1315 C CA . VAL A 1 175 ? -13.147 -1.502 8.517 1.00 97.31 175 VAL A CA 1
ATOM 1316 C C . VAL A 1 175 ? -13.131 -2.306 9.824 1.00 97.31 175 VAL A C 1
ATOM 1318 O O . VAL A 1 175 ? -13.473 -3.481 9.826 1.00 97.31 175 VAL A O 1
ATOM 1321 N N . CYS A 1 176 ? -12.715 -1.694 10.934 1.00 96.44 176 CYS A N 1
ATOM 1322 C CA . CYS A 1 176 ? -12.475 -2.383 12.207 1.00 96.44 176 CYS A CA 1
ATOM 1323 C C . CYS A 1 176 ? -13.599 -2.248 13.242 1.00 96.44 176 CYS A C 1
ATOM 1325 O O . CYS A 1 176 ? -13.531 -2.906 14.278 1.00 96.44 176 CYS A O 1
ATOM 1327 N N . GLY A 1 177 ? -14.548 -1.336 13.021 1.00 85.25 177 GLY A N 1
ATOM 1328 C CA . GLY A 1 177 ? -15.677 -1.074 13.916 1.00 85.25 177 GLY A CA 1
ATOM 1329 C C . GLY A 1 177 ? -16.978 -1.780 13.527 1.00 85.25 177 GLY A C 1
ATOM 1330 O O . GLY A 1 177 ? -17.979 -1.566 14.208 1.00 85.25 177 GLY A O 1
ATOM 1331 N N . GLY A 1 178 ? -16.966 -2.557 12.438 1.00 57.53 178 GLY A N 1
ATOM 1332 C CA . GLY A 1 178 ? -18.075 -3.418 12.010 1.00 57.53 178 GLY A CA 1
ATOM 1333 C C . GLY A 1 178 ? -18.073 -4.792 12.668 1.00 57.53 178 GLY A C 1
ATOM 1334 O O . GLY A 1 178 ? -17.029 -5.188 13.235 1.00 57.53 178 GLY A O 1
#

Foldseek 3Di:
DDDDDDDDDDDDDDDDDDDDDDDDDDDDDDDDDDDDDPDPDDDDDPPPPLDDDDPDDLFDAHDLLVQLLLLVLLPQDLPDCQSLLSSLLLCLQPVRGAADWDDPPDPDAIQAGSNRDGCVVCVVQDNVLSSDSNSVSNVCCVVCVSSVRDPVRPCVVVVVSVVRSVVSVVSSCVNNVD